Protein AF-A0AAD7FP87-F1 (afdb_monomer_lite)

Foldseek 3Di:
DDDDFQFWKWFADPVRDIWIFTFHDWDADPVRFIWTFTQTPVRDTDIDGPVRMDTDDD

Radius of gyration: 10.71 Å; chains: 1; bounding box: 24×24×25 Å

Sequence (58 aa):
MSFQSGMRVFFWDGKGQTVCGTVQGVSRATDGTVVLSVRQDSGRMINVPAASVTTLSR

Structure (mmCIF, N/CA/C/O backbone):
data_AF-A0AAD7FP87-F1
#
_entry.id   AF-A0AAD7FP87-F1
#
loop_
_atom_site.group_PDB
_atom_site.id
_atom_site.type_symbol
_atom_site.label_atom_id
_atom_site.label_alt_id
_atom_site.label_comp_id
_atom_site.label_asym_id
_atom_site.label_entity_id
_atom_site.label_seq_id
_atom_site.pdbx_PDB_ins_code
_atom_site.Cartn_x
_atom_site.Cartn_y
_atom_site.Cartn_z
_atom_site.occupancy
_atom_site.B_iso_or_equiv
_atom_site.auth_seq_id
_atom_site.auth_comp_id
_atom_site.auth_asym_id
_atom_site.auth_atom_id
_atom_site.pdbx_PDB_model_num
ATOM 1 N N . MET A 1 1 ? -4.941 4.512 -13.255 1.00 61.28 1 MET A N 1
ATOM 2 C CA . MET A 1 1 ? -4.399 5.635 -12.454 1.00 61.28 1 MET A CA 1
ATOM 3 C C . MET A 1 1 ? -2.992 5.276 -12.007 1.00 61.28 1 MET A C 1
ATOM 5 O O . MET A 1 1 ? -2.765 4.119 -11.683 1.00 61.28 1 MET A O 1
ATOM 9 N N . SER A 1 2 ? -2.055 6.225 -12.032 1.00 85.31 2 SER A N 1
ATOM 10 C CA . SER A 1 2 ? -0.699 6.020 -11.509 1.00 85.31 2 SER A CA 1
ATOM 11 C C . SER A 1 2 ? -0.618 6.620 -10.113 1.00 85.31 2 SER A C 1
ATOM 13 O O . SER A 1 2 ? -0.970 7.785 -9.945 1.00 85.31 2 SER A O 1
ATOM 15 N N . PHE A 1 3 ? -0.148 5.856 -9.128 1.00 93.56 3 PHE A N 1
ATOM 16 C CA . PHE A 1 3 ? 0.129 6.403 -7.802 1.00 93.56 3 PHE A CA 1
ATOM 17 C C . PHE A 1 3 ? 1.296 7.392 -7.870 1.00 93.56 3 PHE A C 1
ATOM 19 O O . PHE A 1 3 ? 2.238 7.201 -8.641 1.00 93.56 3 PHE A O 1
ATOM 26 N N . GLN A 1 4 ? 1.228 8.446 -7.061 1.00 94.69 4 GLN A N 1
ATOM 27 C CA . GLN A 1 4 ? 2.274 9.457 -6.925 1.00 94.69 4 GLN A CA 1
ATOM 28 C C . GLN A 1 4 ? 2.457 9.809 -5.450 1.00 94.69 4 GLN A C 1
ATOM 30 O O . GLN A 1 4 ? 1.539 9.640 -4.643 1.00 94.69 4 GLN A O 1
ATOM 35 N N . SER A 1 5 ? 3.642 10.312 -5.101 1.00 95.81 5 SER A N 1
ATOM 36 C CA . SER A 1 5 ? 3.894 10.831 -3.756 1.00 95.81 5 SER A CA 1
ATOM 37 C C . SER A 1 5 ? 2.912 11.961 -3.421 1.00 95.81 5 SER A C 1
ATOM 39 O O . SER A 1 5 ? 2.532 12.742 -4.291 1.00 95.81 5 SER A O 1
ATOM 41 N N . GLY A 1 6 ? 2.455 12.011 -2.172 1.00 95.94 6 GLY A N 1
ATOM 42 C CA . GLY A 1 6 ? 1.436 12.948 -1.696 1.00 95.94 6 GLY A CA 1
ATOM 43 C C . GLY A 1 6 ? -0.011 12.463 -1.840 1.00 95.94 6 GLY A C 1
ATOM 44 O O . GLY A 1 6 ? -0.896 13.026 -1.196 1.00 95.94 6 GLY A O 1
ATOM 45 N N . MET A 1 7 ? -0.281 11.400 -2.609 1.00 95.81 7 MET A N 1
ATOM 46 C CA . MET A 1 7 ? -1.641 10.862 -2.731 1.00 95.81 7 MET A CA 1
ATOM 47 C C . MET A 1 7 ? -2.130 10.240 -1.421 1.00 95.81 7 MET A C 1
ATOM 49 O O . MET A 1 7 ? -1.414 9.468 -0.776 1.00 95.81 7 MET A O 1
ATOM 53 N N . ARG A 1 8 ? -3.386 10.536 -1.066 1.00 97.19 8 ARG A N 1
ATOM 54 C CA . ARG A 1 8 ? -4.102 9.876 0.028 1.00 97.19 8 ARG A CA 1
ATOM 55 C C . ARG A 1 8 ? -4.651 8.540 -0.432 1.00 97.19 8 ARG A C 1
ATOM 57 O O . ARG A 1 8 ? -5.259 8.433 -1.496 1.00 97.19 8 ARG A O 1
ATOM 64 N N . VAL A 1 9 ? -4.444 7.524 0.390 1.00 96.94 9 VAL A N 1
ATOM 65 C CA . VAL A 1 9 ? -4.836 6.153 0.085 1.00 96.94 9 VAL A CA 1
ATOM 66 C C . VAL A 1 9 ? -5.377 5.450 1.320 1.00 96.94 9 VAL A C 1
ATOM 68 O O . VAL A 1 9 ? -5.077 5.844 2.451 1.00 96.94 9 VAL A O 1
ATOM 71 N N . PHE A 1 10 ? -6.130 4.380 1.090 1.00 96.81 10 PHE A N 1
ATOM 72 C CA . PHE A 1 10 ? -6.436 3.384 2.105 1.00 96.81 10 PHE A CA 1
ATOM 73 C C . PHE A 1 10 ? -6.199 1.967 1.580 1.00 96.81 10 PHE A C 1
ATOM 75 O O . PHE A 1 10 ? -6.200 1.720 0.373 1.00 96.81 10 PHE A O 1
ATOM 82 N N . PHE A 1 11 ? -5.993 1.039 2.503 1.00 96.12 11 PHE A N 1
ATOM 83 C CA . PHE A 1 11 ? -5.902 -0.397 2.252 1.00 96.12 11 PHE A CA 1
ATOM 84 C C . PHE A 1 11 ? -6.346 -1.152 3.508 1.00 96.12 11 PHE A C 1
ATOM 86 O O . PHE A 1 11 ? -6.506 -0.559 4.576 1.00 96.12 11 PHE A O 1
ATOM 93 N N . TRP A 1 12 ? -6.548 -2.457 3.378 1.00 95.62 12 TRP A N 1
ATOM 94 C CA . TRP A 1 12 ? -6.916 -3.329 4.491 1.00 95.62 12 TRP A CA 1
ATOM 95 C C . TRP A 1 12 ? -5.670 -4.007 5.055 1.00 95.62 12 TRP A C 1
ATOM 97 O O . TRP A 1 12 ? -4.834 -4.494 4.292 1.00 95.62 12 TRP A O 1
ATOM 107 N N . ASP A 1 13 ? -5.526 -4.036 6.377 1.00 92.56 13 ASP A N 1
ATOM 108 C CA . ASP A 1 13 ? -4.479 -4.827 7.020 1.00 92.56 13 ASP A CA 1
ATOM 109 C C . ASP A 1 13 ? -4.879 -6.308 7.164 1.00 92.56 13 ASP A C 1
ATOM 111 O O . ASP A 1 13 ? -6.008 -6.711 6.883 1.00 92.56 13 ASP A O 1
ATOM 115 N N . GLY A 1 14 ? -3.947 -7.141 7.638 1.00 90.25 14 GLY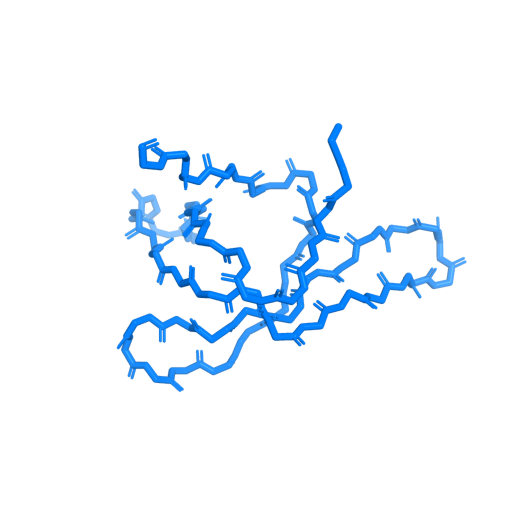 A N 1
ATOM 116 C CA . GLY A 1 14 ? -4.196 -8.573 7.849 1.00 90.25 14 GLY A CA 1
ATOM 117 C C . GLY A 1 14 ? -5.238 -8.893 8.930 1.00 90.25 14 GLY A C 1
ATOM 118 O O . GLY A 1 14 ? -5.590 -10.057 9.097 1.00 90.25 14 GLY A O 1
ATOM 119 N N . LYS A 1 15 ? -5.729 -7.891 9.670 1.00 94.69 15 LYS A N 1
ATOM 120 C CA . LYS A 1 15 ? -6.812 -8.016 10.653 1.00 94.69 15 LYS A CA 1
ATOM 121 C C . LYS A 1 15 ? -8.153 -7.517 10.099 1.00 94.69 15 LYS A C 1
ATOM 123 O O . LYS A 1 15 ? -9.124 -7.468 10.850 1.00 94.69 15 LYS A O 1
ATOM 128 N N . GLY A 1 16 ? -8.214 -7.139 8.820 1.00 93.69 16 GLY A N 1
ATOM 129 C CA . GLY A 1 16 ? -9.413 -6.585 8.193 1.00 93.69 16 GLY A CA 1
ATOM 130 C C . GLY A 1 16 ? -9.721 -5.153 8.631 1.00 93.69 16 GLY A C 1
ATOM 131 O O . GLY A 1 16 ? -10.862 -4.716 8.511 1.00 93.69 16 GLY A O 1
ATOM 132 N N . GLN A 1 17 ? -8.737 -4.416 9.152 1.00 95.12 17 GLN A N 1
ATOM 133 C CA . GLN A 1 17 ? -8.908 -3.016 9.530 1.00 95.12 17 GLN A CA 1
ATOM 134 C C . GLN A 1 17 ? -8.503 -2.099 8.380 1.00 95.12 17 GLN A C 1
ATOM 136 O O . GLN A 1 17 ? -7.487 -2.320 7.716 1.00 95.12 17 GLN A O 1
ATOM 141 N N . THR A 1 18 ? -9.279 -1.039 8.169 1.00 95.44 18 THR A N 1
ATOM 142 C CA . THR A 1 18 ? -8.926 0.016 7.221 1.00 95.44 18 THR A CA 1
ATOM 143 C C . THR A 1 18 ? -7.754 0.822 7.760 1.00 95.44 18 THR A C 1
ATOM 145 O O . THR A 1 18 ? -7.829 1.403 8.843 1.00 95.44 18 THR A O 1
ATOM 148 N N . VAL A 1 19 ? -6.690 0.917 6.972 1.00 96.56 19 VAL A N 1
ATOM 149 C CA . VAL A 1 19 ? -5.530 1.752 7.268 1.00 96.56 19 VAL A CA 1
ATOM 150 C C . VAL A 1 19 ? -5.423 2.842 6.214 1.00 96.56 19 VAL A C 1
ATOM 152 O O . VAL A 1 19 ? -5.362 2.564 5.018 1.00 96.56 19 VAL A O 1
ATOM 155 N N . CYS A 1 20 ? -5.368 4.089 6.673 1.00 97.31 20 CYS A N 1
ATOM 156 C CA . CYS A 1 20 ? -5.203 5.265 5.830 1.00 97.31 20 CYS A CA 1
ATOM 157 C C . CYS A 1 20 ? -3.771 5.802 5.908 1.00 97.31 20 CYS A C 1
ATOM 159 O O . CYS A 1 20 ? -3.081 5.684 6.929 1.00 97.31 20 CYS A O 1
ATOM 161 N N . GLY A 1 21 ? -3.320 6.409 4.816 1.00 97.12 21 GLY A N 1
ATOM 162 C CA . GLY A 1 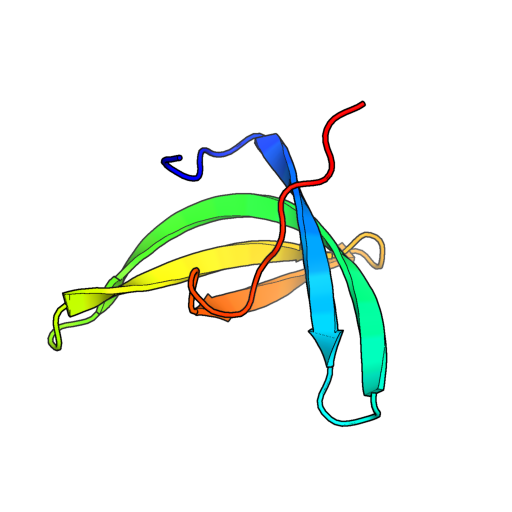21 ? -1.992 6.993 4.752 1.00 97.12 21 GLY A CA 1
ATOM 163 C C . GLY A 1 21 ? -1.746 7.813 3.499 1.00 97.12 21 GLY A C 1
ATOM 164 O O . GLY A 1 21 ? -2.624 8.015 2.656 1.00 97.12 21 GLY A O 1
ATOM 165 N N . THR A 1 22 ? -0.516 8.300 3.399 1.00 98.12 22 THR A N 1
ATOM 166 C CA . THR A 1 22 ? -0.036 9.108 2.281 1.00 98.12 22 THR A CA 1
ATOM 167 C C . THR A 1 22 ? 1.121 8.394 1.600 1.00 98.12 22 THR A C 1
ATOM 169 O O . THR A 1 22 ? 2.088 8.001 2.261 1.00 98.12 22 THR A O 1
ATOM 172 N N . VAL A 1 23 ? 1.042 8.243 0.279 1.00 97.81 23 VAL A N 1
ATOM 173 C CA . VAL A 1 23 ? 2.138 7.693 -0.527 1.00 97.81 23 VAL A CA 1
ATOM 174 C C . VAL A 1 23 ? 3.352 8.612 -0.400 1.00 97.81 23 VAL A C 1
ATOM 176 O O . VAL A 1 23 ? 3.247 9.817 -0.596 1.00 97.81 23 VAL A O 1
ATOM 179 N N . GLN A 1 24 ? 4.502 8.044 -0.064 1.00 98.06 24 GLN A N 1
ATOM 180 C CA . GLN A 1 24 ? 5.794 8.732 -0.007 1.00 98.06 24 GLN A CA 1
ATOM 181 C C . GLN A 1 24 ? 6.640 8.424 -1.241 1.00 98.06 24 GLN A C 1
ATOM 183 O O . GLN A 1 24 ? 7.377 9.284 -1.717 1.00 98.06 24 GLN A O 1
ATOM 188 N N . GLY A 1 25 ? 6.503 7.216 -1.789 1.00 96.94 25 GLY A N 1
ATOM 189 C CA . GLY A 1 25 ? 7.268 6.771 -2.944 1.00 96.94 25 GLY A CA 1
ATOM 190 C C . GLY A 1 25 ? 6.620 5.591 -3.651 1.00 96.94 25 GLY A C 1
ATOM 191 O O . GLY A 1 25 ? 5.736 4.922 -3.111 1.00 96.94 25 GLY A O 1
ATOM 192 N N . VAL A 1 26 ? 7.081 5.359 -4.874 1.00 96.94 26 VAL A N 1
ATOM 193 C CA . VAL A 1 26 ? 6.653 4.257 -5.733 1.00 96.94 26 VAL A CA 1
ATOM 194 C C . VAL A 1 26 ? 7.903 3.565 -6.249 1.00 96.94 26 VAL A C 1
ATOM 196 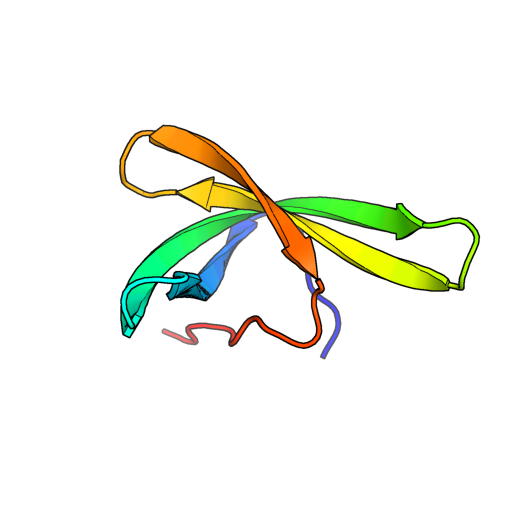O O .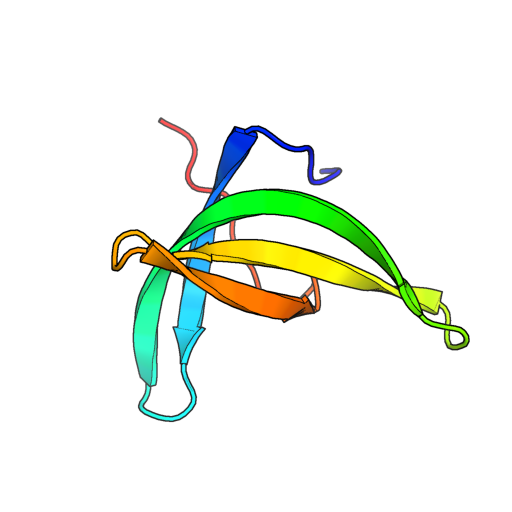 VAL A 1 26 ? 8.806 4.223 -6.763 1.00 96.94 26 VAL A O 1
ATOM 199 N N . SER A 1 27 ? 7.953 2.247 -6.124 1.00 96.44 27 SER A N 1
ATOM 200 C CA . SER A 1 27 ? 9.016 1.412 -6.672 1.00 96.44 27 SER A CA 1
ATOM 201 C C . SER A 1 27 ? 8.425 0.238 -7.448 1.00 96.44 27 SER A C 1
ATOM 203 O O . SER A 1 27 ? 7.219 -0.021 -7.416 1.00 96.44 27 SER A O 1
ATOM 205 N N . ARG A 1 28 ? 9.279 -0.461 -8.194 1.00 96.56 28 ARG A N 1
ATOM 206 C CA . ARG A 1 28 ? 8.947 -1.736 -8.829 1.00 96.56 28 ARG A CA 1
ATOM 207 C C . ARG A 1 28 ? 9.900 -2.797 -8.311 1.00 96.56 28 ARG A C 1
ATOM 209 O O . ARG A 1 28 ? 11.109 -2.580 -8.316 1.00 96.56 28 ARG A O 1
ATOM 216 N N . ALA A 1 29 ? 9.345 -3.910 -7.853 1.00 93.94 29 ALA A N 1
ATOM 217 C CA . ALA A 1 29 ? 10.117 -5.099 -7.534 1.00 93.94 29 ALA A CA 1
ATOM 218 C C . ALA A 1 29 ? 10.605 -5.783 -8.824 1.00 93.94 29 ALA A C 1
ATOM 220 O O . ALA A 1 29 ? 10.138 -5.477 -9.924 1.00 93.94 29 ALA A O 1
ATOM 221 N N . THR A 1 30 ? 11.560 -6.705 -8.688 1.00 95.62 30 THR A N 1
ATOM 222 C CA . THR A 1 30 ? 12.182 -7.425 -9.814 1.00 95.62 30 THR A CA 1
ATOM 223 C C . THR A 1 30 ? 11.171 -8.212 -10.652 1.00 95.62 30 THR A C 1
ATOM 225 O O . THR A 1 30 ? 11.357 -8.368 -11.853 1.00 95.62 30 THR A O 1
ATOM 228 N N . ASP A 1 31 ? 10.085 -8.672 -10.032 1.00 94.75 31 ASP A N 1
ATOM 229 C CA . ASP A 1 31 ? 8.971 -9.375 -10.680 1.00 94.75 31 ASP A CA 1
ATOM 230 C C . ASP A 1 31 ? 7.984 -8.434 -11.405 1.00 94.75 31 ASP A C 1
ATOM 232 O O . ASP A 1 31 ? 6.987 -8.883 -11.967 1.00 94.75 31 ASP A O 1
ATOM 236 N N . GLY A 1 32 ? 8.244 -7.123 -11.397 1.00 94.88 32 GLY A N 1
ATOM 237 C CA . GLY A 1 32 ? 7.389 -6.100 -11.994 1.00 94.88 32 GLY A CA 1
ATOM 238 C C . GLY A 1 32 ? 6.279 -5.584 -11.076 1.00 94.88 32 GLY A C 1
ATOM 239 O O . GLY A 1 32 ? 5.593 -4.625 -11.450 1.00 94.88 32 GLY A O 1
ATOM 240 N N . THR A 1 33 ? 6.117 -6.140 -9.871 1.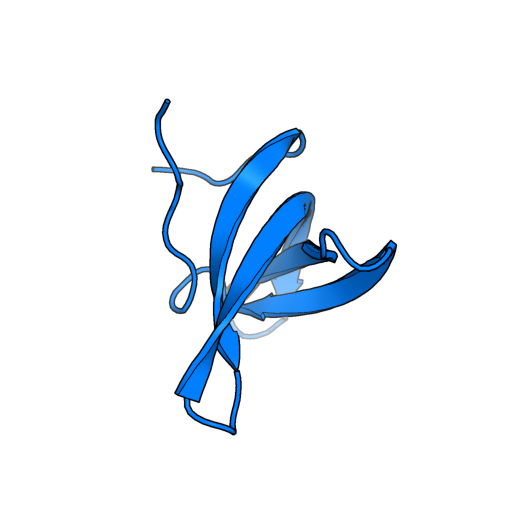00 95.38 33 THR A N 1
ATOM 241 C CA . THR A 1 33 ? 5.115 -5.685 -8.901 1.00 95.38 33 THR A CA 1
ATOM 242 C C . THR A 1 33 ? 5.385 -4.235 -8.509 1.00 95.38 33 THR A C 1
ATOM 244 O O . THR A 1 33 ? 6.469 -3.887 -8.038 1.00 95.38 33 THR A O 1
ATOM 247 N N . VAL A 1 34 ? 4.386 -3.365 -8.679 1.00 96.69 34 VAL A N 1
ATOM 248 C CA . VAL A 1 34 ? 4.466 -1.973 -8.217 1.00 96.69 34 VAL A CA 1
ATOM 249 C C . VAL A 1 34 ? 4.223 -1.944 -6.712 1.00 96.69 34 VAL A C 1
ATOM 251 O O . VAL A 1 34 ? 3.179 -2.399 -6.243 1.00 96.69 34 VAL A O 1
ATOM 254 N N . VAL A 1 35 ? 5.165 -1.384 -5.960 1.00 97.38 35 VAL A N 1
ATOM 255 C CA . VAL A 1 35 ? 5.113 -1.277 -4.500 1.00 97.38 35 VAL A CA 1
ATOM 256 C C . VAL A 1 35 ? 5.054 0.195 -4.109 1.00 97.38 35 VAL A C 1
ATOM 258 O O . VAL A 1 35 ? 5.807 1.025 -4.618 1.00 97.38 35 VAL A O 1
ATOM 261 N N . LEU A 1 36 ? 4.138 0.528 -3.206 1.00 97.75 36 LEU A N 1
ATOM 262 C CA . LEU A 1 36 ? 3.984 1.864 -2.648 1.00 97.75 36 LEU A CA 1
ATOM 263 C C . LEU A 1 36 ? 4.613 1.899 -1.262 1.00 97.75 36 LEU A C 1
ATOM 265 O O . LEU A 1 36 ? 4.254 1.097 -0.401 1.00 97.75 36 LEU A O 1
ATOM 269 N N . SER A 1 37 ? 5.492 2.868 -1.027 1.00 98.00 37 SER A N 1
ATOM 270 C CA . SER A 1 37 ? 5.904 3.232 0.325 1.00 98.00 37 SER A CA 1
ATOM 271 C C . SER A 1 37 ? 4.892 4.225 0.878 1.00 98.00 37 SER A C 1
ATOM 273 O O . SER A 1 37 ? 4.780 5.340 0.371 1.00 98.00 37 SER A O 1
ATOM 275 N N . VAL A 1 38 ? 4.139 3.831 1.900 1.00 98.06 38 VAL A N 1
ATOM 276 C CA . VAL A 1 38 ? 3.051 4.621 2.485 1.00 98.06 38 VAL A CA 1
ATOM 277 C C . VAL A 1 38 ? 3.411 4.999 3.915 1.00 98.06 38 VAL A C 1
ATOM 279 O O . VAL A 1 38 ? 3.752 4.141 4.731 1.00 98.06 38 VAL A O 1
ATOM 282 N N . ARG A 1 39 ? 3.295 6.291 4.235 1.00 98.38 39 ARG A N 1
ATOM 283 C CA . ARG A 1 39 ? 3.279 6.768 5.619 1.00 98.38 39 ARG A CA 1
ATOM 284 C C . ARG A 1 39 ? 1.848 6.690 6.121 1.00 98.38 39 ARG A C 1
ATOM 286 O O . ARG A 1 39 ? 1.002 7.461 5.673 1.00 98.38 39 ARG A O 1
ATOM 293 N N . GLN A 1 40 ? 1.577 5.747 7.015 1.00 97.44 40 GLN A N 1
ATOM 294 C CA . GLN A 1 40 ? 0.285 5.652 7.688 1.00 97.44 40 GLN A CA 1
ATOM 295 C C . GLN A 1 40 ? 0.029 6.907 8.526 1.00 97.44 40 GLN A C 1
ATOM 297 O O . GLN A 1 40 ? 0.974 7.542 9.000 1.00 97.44 40 GLN A O 1
ATOM 302 N N . ASP A 1 41 ? -1.238 7.197 8.805 1.00 96.56 41 ASP A N 1
ATOM 303 C CA . ASP A 1 41 ? -1.613 8.318 9.680 1.00 96.56 41 ASP A CA 1
ATOM 304 C C . ASP A 1 41 ? -1.081 8.160 11.110 1.00 96.56 41 ASP A C 1
ATOM 306 O O . ASP A 1 41 ? -0.789 9.146 11.779 1.00 96.56 41 ASP A O 1
ATOM 310 N N . SER A 1 42 ? -0.845 6.920 11.552 1.00 95.44 42 SER A N 1
ATOM 311 C CA . SER A 1 42 ? -0.159 6.625 12.816 1.00 95.44 42 SER A CA 1
ATOM 312 C C . SER A 1 42 ? 1.342 6.958 12.813 1.00 95.44 42 SER A C 1
ATOM 314 O O . SER A 1 42 ? 2.016 6.773 13.820 1.00 95.44 42 SER A O 1
ATOM 316 N N . GLY A 1 43 ? 1.897 7.394 11.679 1.00 95.69 43 GLY A N 1
ATOM 317 C CA . GLY A 1 43 ? 3.307 7.738 11.504 1.00 95.69 43 GLY A CA 1
ATOM 318 C C . GLY A 1 43 ? 4.204 6.587 11.039 1.00 95.69 43 GLY A C 1
ATOM 319 O O . GLY A 1 43 ? 5.336 6.845 10.633 1.00 95.69 43 GLY A O 1
ATOM 320 N N . ARG A 1 44 ? 3.717 5.338 11.036 1.00 96.69 44 ARG A N 1
ATOM 321 C CA . ARG A 1 44 ? 4.483 4.165 10.579 1.00 96.69 44 ARG A CA 1
ATOM 322 C C . ARG A 1 44 ? 4.681 4.179 9.060 1.00 96.69 44 ARG A C 1
ATOM 324 O O . ARG A 1 44 ? 3.723 4.376 8.316 1.00 96.69 44 ARG A O 1
ATOM 331 N N . MET A 1 45 ? 5.900 3.887 8.612 1.00 97.62 45 MET A N 1
ATOM 332 C CA . MET A 1 45 ? 6.201 3.606 7.206 1.00 97.62 45 MET A CA 1
ATOM 333 C C . MET A 1 45 ? 5.956 2.137 6.885 1.00 97.62 45 MET A C 1
ATOM 335 O O . MET A 1 45 ? 6.414 1.262 7.619 1.00 97.62 45 MET A O 1
ATOM 339 N N . ILE A 1 46 ? 5.264 1.869 5.781 1.00 96.38 46 ILE A N 1
ATOM 340 C CA . ILE A 1 46 ? 5.047 0.512 5.277 1.00 96.38 46 ILE A CA 1
ATOM 341 C C . ILE A 1 46 ? 5.223 0.445 3.763 1.00 96.38 46 ILE A C 1
ATOM 343 O O . ILE A 1 46 ? 5.092 1.456 3.076 1.00 96.38 46 ILE A O 1
ATOM 347 N N . ASN A 1 47 ? 5.437 -0.765 3.256 1.00 96.81 47 ASN A N 1
ATOM 348 C CA . ASN A 1 47 ? 5.424 -1.062 1.831 1.00 96.81 47 ASN A CA 1
ATOM 349 C C . ASN A 1 47 ? 4.247 -1.981 1.517 1.00 96.81 47 ASN A C 1
ATOM 351 O O . ASN A 1 47 ? 4.079 -3.008 2.175 1.00 96.81 47 ASN A O 1
ATOM 355 N N . VAL A 1 48 ? 3.440 -1.609 0.528 1.00 95.94 48 VAL A N 1
ATOM 356 C CA . VAL A 1 48 ? 2.253 -2.367 0.112 1.00 95.94 48 VAL A CA 1
ATOM 357 C C . VAL A 1 48 ? 2.178 -2.454 -1.411 1.00 95.94 48 VAL A C 1
ATOM 359 O O . VAL A 1 48 ? 2.526 -1.481 -2.086 1.00 95.94 48 VAL A O 1
ATOM 362 N N . PRO A 1 49 ? 1.738 -3.586 -1.985 1.00 96.19 49 PRO A N 1
ATOM 363 C CA . PRO A 1 49 ? 1.499 -3.675 -3.419 1.00 96.19 49 PRO A CA 1
ATOM 364 C C . PRO A 1 49 ? 0.456 -2.646 -3.855 1.00 96.19 49 PRO A C 1
ATOM 366 O O . PRO A 1 49 ? -0.602 -2.525 -3.246 1.00 96.19 49 PRO A O 1
ATOM 369 N N . ALA A 1 50 ? 0.707 -1.933 -4.949 1.00 96.25 50 ALA A N 1
ATOM 370 C CA . ALA A 1 50 ? -0.230 -0.940 -5.472 1.00 96.25 50 ALA A CA 1
ATOM 371 C C . ALA A 1 50 ? -1.607 -1.546 -5.804 1.00 96.25 50 ALA A C 1
ATOM 373 O O . ALA A 1 50 ? -2.622 -0.863 -5.708 1.00 96.25 50 ALA A O 1
ATOM 374 N N . ALA A 1 51 ? -1.644 -2.836 -6.154 1.00 95.25 51 ALA A N 1
ATOM 375 C CA . ALA A 1 51 ? -2.870 -3.572 -6.449 1.00 95.25 51 ALA A CA 1
ATOM 376 C C . ALA A 1 51 ? -3.801 -3.754 -5.233 1.00 95.25 51 ALA A C 1
ATOM 378 O O . ALA A 1 51 ? -4.987 -4.000 -5.425 1.00 95.25 51 ALA A O 1
ATOM 379 N N . SER A 1 52 ? -3.297 -3.629 -3.998 1.00 94.94 52 SER A N 1
ATOM 380 C CA . SER A 1 52 ? -4.102 -3.753 -2.772 1.00 94.94 52 SER A CA 1
ATOM 381 C C . SER A 1 52 ? -4.526 -2.404 -2.183 1.00 94.94 52 SER A C 1
ATOM 383 O O . SER A 1 52 ? -4.993 -2.352 -1.045 1.00 94.94 52 SER A O 1
ATOM 385 N N . VAL A 1 53 ? -4.299 -1.305 -2.905 1.00 96.44 53 VAL A N 1
ATOM 386 C CA . VAL A 1 53 ? -4.463 0.059 -2.400 1.00 96.44 53 VAL A CA 1
ATOM 387 C C . VAL A 1 53 ? -5.505 0.802 -3.224 1.00 96.44 53 VAL A C 1
ATOM 389 O O . VAL A 1 53 ? -5.480 0.769 -4.452 1.00 96.44 53 VAL A O 1
ATOM 392 N N . THR A 1 54 ? -6.381 1.537 -2.543 1.00 96.62 54 THR A N 1
ATOM 393 C CA . THR A 1 54 ? -7.392 2.389 -3.173 1.00 96.62 54 THR A CA 1
ATOM 394 C C . THR A 1 54 ? -7.083 3.852 -2.884 1.00 96.62 54 THR A C 1
ATOM 396 O O . THR A 1 54 ? -6.787 4.237 -1.750 1.00 96.62 54 THR A O 1
ATOM 399 N N . THR A 1 55 ? -7.148 4.694 -3.914 1.00 93.94 55 THR A N 1
ATOM 400 C CA . THR A 1 55 ? -6.997 6.145 -3.766 1.00 93.94 55 THR A CA 1
ATOM 401 C C . THR A 1 55 ? -8.209 6.743 -3.065 1.00 93.94 55 THR A C 1
ATOM 403 O O . THR A 1 55 ? -9.344 6.481 -3.456 1.00 93.94 55 THR A O 1
ATOM 406 N N . LEU A 1 56 ? -7.966 7.598 -2.077 1.00 88.75 56 LEU A N 1
ATOM 407 C CA . LEU A 1 56 ? -8.991 8.463 -1.507 1.00 88.75 56 LEU A CA 1
ATOM 408 C C . LEU A 1 56 ? -9.002 9.761 -2.315 1.00 88.75 56 LEU A C 1
ATOM 410 O O . LEU A 1 56 ? -8.149 10.627 -2.115 1.00 88.75 56 LEU A O 1
ATOM 414 N N . SER A 1 57 ? -9.939 9.886 -3.251 1.00 75.19 57 SER A N 1
ATOM 415 C CA . SER A 1 57 ? -10.271 11.188 -3.830 1.00 75.19 57 SER A CA 1
ATOM 416 C C . SER A 1 57 ? -11.028 11.999 -2.780 1.00 75.19 57 SER A C 1
ATOM 418 O O . SER A 1 57 ? -12.011 11.507 -2.224 1.00 75.19 57 SER A O 1
ATOM 420 N N . ARG A 1 58 ? -10.545 13.208 -2.485 1.00 58.00 58 ARG A N 1
ATOM 421 C CA . ARG A 1 58 ? -11.382 14.232 -1.851 1.00 58.00 58 ARG A CA 1
ATOM 422 C C . ARG A 1 58 ? -12.457 14.693 -2.821 1.00 58.00 58 ARG A C 1
ATOM 424 O O . ARG A 1 58 ? -12.145 14.732 -4.032 1.00 58.00 58 ARG A O 1
#

pLDDT: mean 94.13, std 7.39, range [58.0, 98.38]

Organism: NCBI:txid1738132

Secondary structure (DSSP, 8-state):
----TT-EEEEE-TTS-EEEEEEEEEEE-TTS-EEEEEEETTS-EEEEEGGG-EE---

=== Feature glossary ===
A reading guide for the features in this record.

Start from the sequence.

  · Sequence gives the chain of amino acids in standard one-letter code (A=alanine, C=cysteine, …, Y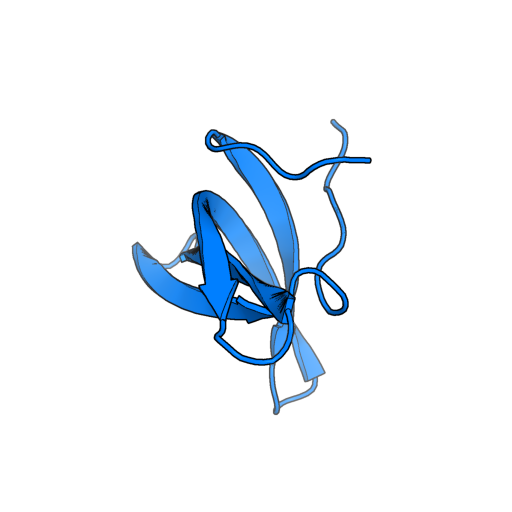=tyrosine), read N→C. It is the only feature that is directly encoded by the gene; all structural features are derived from the folded form of this sequence.

Fold it, and you get atomic coordinates and the backbone conformation that goes with them.

  · Structure coordinates are given as an mmCIF _atom_site loop: one row per atom with element, residue name, chain id, sequence number, and x/y/z position in Å. Only the four main-chain atoms per residue are included here; side chains are omitted to keep the record compact.

  · Backbone dihedral angles. Every residue except chain termini has a φ (preceding-C → N → Cα → C) and a ψ (N → Cα → C → next-N). They are reported in degrees following the IUPAC sign convention. Secondary structure is essentially a statement about which (φ, ψ) basin each residue occupies.

  · Eight-state secondary structure (DSSP): H is the canonical α-helix, G the tighter 3₁₀-helix, I the wider π-helix; E/B are β-structure, T and S are turns and bends, and '-' is everything else. DSSP derives these from the pattern of main-chain N–H···O=C hydrogen bonds, not from the sequence.

  · SS3 is a coarse helix/strand/coil call (letters a/b/c) made by the P-SEA algorithm from inter-Cα distances and dihedrals. It is less detailed than DSSP but needs only Cα positions.

Summarize the fold with a handful of shape descriptors and a per-residue structural alphabet.

  · Radius of gyration (Rg) is the root-mean-square distance of Cα atoms from their centroid — a single number for overall size and compactness. A globular domain of N residues has Rg ≈ 2.2·N^0.38 Å; an extended or disordered chain has a much larger Rg. The Cα contact count is the number of residue pairs whose Cα atoms are within 8 Å and are more than four positions apart in sequence — a standard proxy for tertiary packing density. The bounding box is the smallest axis-aligned box enclosing all Cα atoms.

  · 3Di is Foldseek's structural alphabet. Each residue is assigned one of twenty discrete states based on how its Cα sits relative to its spatial (not sequential) neighbors. Aligning 3Di strings finds structural homologs roughly as well as full 3D superposition, but orders of magnitude faster.

  · Solvent-accessible surface area (SASA) is the area in Å² traced out by the centre of a 1.4 Å probe sphere (a water molecule) rolled over the protein's van der Waals surface (Shrake–Rupley / Lee–Richards construction). Buried residues have near-zero SASA; fully exposed residues can exceed 200 Å². The total SASA scales roughly with the number of surface residues.

Ask how reliable the model is.

  · For AlphaFold models, the B-factor field carries pLDDT — the model's own estimate of local accuracy on a 0–100 scale. Regions with pLDDT<50 should be treated as essentially unmodeled; they often correspond to intrinsically disordered segments.

  · For experimental (PDB) structures, the B-factor (temperature factor) quantifies the positional spread of each atom in the crystal — a combination of thermal vibration and static disorder — in units of Å². High B-factors mark flexible loops or poorly resolved regions; low B-factors mark the rigid, well-ordered core.

  · Predicted Aligned Error (PAE) is an AlphaFold confidence matrix: entry (i, j) is the expected error in the position of residue j, in ångströms, when the prediction is superimposed on the true structure at residue i. Low PAE within a block of residues means that block is internally rigid and well-predicted; high PAE between two blocks means their relative placement is uncertain even if each block individually is confident.

Place it in context: what it resembles, what it is annotated as, and how it looks.

  · Structural nearest neighbors (via Foldseek easy-search vs the PDB). Reported per hit: target PDB id, E-value, and alignment TM-score. A TM-score above ~0.5 is the conventional threshold for 'same fold'.

  · Functional annotations link the protein to curated databases. InterPro entries identify conserved domains and families by matching the sequence against member-database signatures (Pfam, PROSITE, CDD, …). Gene Ontology (GO) terms describe molecular function, biological process, and cellular component in a controlled vocabulary. CATH places the structure in a hierarchical fold classification (Class/Architecture/Topology/Homologous-superfamily). The organism is the source species.

  · The contact map is a binary N×N matrix image: pixel (i, j) is dark where Cα_i and Cα_j are within 8 Å and |i−j|>4. Because the |i−j|>4 filter removes local helical contacts, off-diagonal stripes parallel to the main diagonal indicate parallel β-sheets; stripes perpendicular to it indicate antiparallel β-sheets. The Ramachandran plot scatters every residue's (φ, ψ) pair against the sterically allowed regions. The PAE heatmap renders the predicted-aligned-error matrix.

  · Six rendered views show the 3D structure from the faces of a cube — i.e. along ±x, ±y, ±z. Rendering representation is drawn randomly per protein from cartoon (secondary-structure ribbons), sticks (backbone bonds), or molecular surface; coloring is either N→C rainbow (blue at the N-terminus through red at the C-terminus) or one color per chain.